Protein AF-A0A936PYT2-F1 (afdb_monomer_lite)

Foldseek 3Di:
DWDFAPQPVPRDTADDPDPPDRHRDPVSVVVSVVVVVVVVVVVVVVVVVPPDPDPPDPCDVVNVVVVVVVVVVVVVVVVVVVVVVVVVVVVVVVVVVVVVVVVVVVVVVVVVVVVVVVVVVVVVVVVVVVVVVVVVVVVVVVVVVVVVVVVVVVVVVVVVVVVVVVVVVVVVVPPDPD

Radius of gyration: 54.93 Å; chains: 1; bounding box: 111×44×148 Å

Sequence (178 aa):
MVKPCENEECGKPFIAKRRDTKFCSASCRARAHTLKSRREYLLARTSAAAGVEVPTTPATPATARLERRVRGLEAAIEGARVEAVRGLGELAAELRVGREQAADVVAELSARVDAEVAAQGKRARAAATEGRRQDVRIREVEAQLLRVTTVLAGLEQRLVAVDQAVAMATARLGGPRR

pLDDT: mean 85.03, std 13.28, range [47.44, 97.44]

Secondary structure (DSSP, 8-state):
-EEE-S-TTT--EEE-SSTT---SSHHHHHHHHHHHHHHHHHHHHHHHHTT---------HHHHHHHHHHHHHHHHHHHHHHHHHHHHHHHHHHHHHHHHHHHHHHHHHHHHHHHHHHHHHHHHHHHHHHHHHHHHHHHHHHHHHHHHHHHHHHHHHHHHHHHHHHHHHHHHHS----

Structure (mmCIF, N/CA/C/O backbone):
data_AF-A0A936PYT2-F1
#
_entry.id   AF-A0A936PYT2-F1
#
loop_
_atom_site.group_PDB
_atom_site.id
_atom_site.type_symbol
_atom_site.label_atom_id
_atom_site.label_alt_id
_atom_site.label_comp_id
_atom_site.label_asym_id
_atom_site.label_entity_id
_atom_site.label_seq_id
_atom_site.pdbx_PDB_ins_code
_atom_site.Cartn_x
_atom_site.Cartn_y
_atom_site.Cartn_z
_atom_site.occupancy
_atom_site.B_iso_or_equiv
_atom_site.auth_seq_id
_atom_site.auth_comp_id
_atom_site.auth_asym_id
_atom_site.auth_atom_id
_atom_site.pdbx_PDB_model_num
ATOM 1 N N . MET A 1 1 ? 59.795 6.174 -1.128 1.00 72.50 1 MET A N 1
ATOM 2 C CA . MET A 1 1 ? 60.481 7.239 -1.898 1.00 72.50 1 MET A CA 1
ATOM 3 C C . MET A 1 1 ? 59.475 7.847 -2.856 1.00 72.50 1 MET A C 1
ATOM 5 O O . MET A 1 1 ? 58.857 7.094 -3.605 1.00 72.50 1 MET A O 1
ATOM 9 N N . VAL A 1 2 ? 59.265 9.162 -2.788 1.00 80.75 2 VAL A N 1
ATOM 10 C CA . VAL A 1 2 ? 58.407 9.871 -3.746 1.00 80.75 2 VAL A CA 1
ATOM 11 C C . VAL A 1 2 ? 59.200 10.040 -5.039 1.00 80.75 2 VAL A C 1
ATOM 13 O O . VAL A 1 2 ? 60.327 10.526 -5.003 1.00 80.75 2 VAL A O 1
ATOM 16 N N . LYS A 1 3 ? 58.645 9.578 -6.159 1.00 81.25 3 LYS A N 1
ATOM 17 C CA . LYS A 1 3 ? 59.245 9.691 -7.492 1.00 81.25 3 LYS A CA 1
ATOM 18 C C . LYS A 1 3 ? 58.238 10.318 -8.456 1.00 81.25 3 LYS A C 1
ATOM 20 O O . LYS A 1 3 ? 57.044 10.038 -8.326 1.00 81.25 3 LYS A O 1
ATOM 25 N N . PRO A 1 4 ? 58.674 11.144 -9.416 1.00 84.38 4 PRO A N 1
ATOM 26 C CA . PRO A 1 4 ? 57.804 11.571 -10.503 1.00 84.38 4 PRO A CA 1
ATOM 27 C C . PRO A 1 4 ? 57.447 10.374 -11.394 1.00 84.38 4 PRO A C 1
ATOM 29 O O . PRO A 1 4 ? 58.244 9.451 -11.567 1.00 84.38 4 PRO A O 1
ATOM 32 N N . CYS A 1 5 ? 56.233 10.371 -11.941 1.00 84.81 5 CYS A N 1
ATOM 33 C CA . CYS A 1 5 ? 55.825 9.398 -12.950 1.00 84.81 5 CYS A CA 1
ATOM 34 C C . CYS A 1 5 ? 56.578 9.651 -14.266 1.00 84.81 5 CYS A C 1
ATOM 36 O O . CYS A 1 5 ? 56.534 10.764 -14.779 1.00 84.81 5 CYS A O 1
ATOM 38 N N . GLU A 1 6 ? 57.196 8.618 -14.849 1.00 82.81 6 GLU A N 1
ATOM 39 C CA . GLU A 1 6 ? 57.899 8.707 -16.146 1.00 82.81 6 GLU A CA 1
ATOM 40 C C . GLU A 1 6 ? 56.960 8.899 -17.359 1.00 82.81 6 GLU A C 1
ATOM 42 O O . GLU A 1 6 ? 57.426 9.001 -18.491 1.00 82.81 6 GLU A O 1
ATOM 47 N N . ASN A 1 7 ? 55.637 8.937 -17.166 1.00 81.31 7 ASN A N 1
ATOM 48 C CA . ASN A 1 7 ? 54.728 9.368 -18.226 1.00 81.31 7 ASN A CA 1
ATOM 49 C C . ASN A 1 7 ? 54.711 10.907 -18.280 1.00 81.31 7 ASN A C 1
ATOM 51 O O . ASN A 1 7 ? 54.161 11.534 -17.370 1.00 81.31 7 ASN A O 1
ATOM 55 N N . GLU A 1 8 ? 55.277 11.480 -19.347 1.00 73.12 8 GLU A N 1
ATOM 56 C CA . GLU A 1 8 ? 55.403 12.931 -19.581 1.00 73.12 8 GLU A CA 1
ATOM 57 C C . GLU A 1 8 ? 54.053 13.667 -19.502 1.00 73.12 8 GLU A C 1
ATOM 59 O O . GLU A 1 8 ? 53.993 14.781 -18.994 1.00 73.12 8 GLU A O 1
ATOM 64 N N . GLU A 1 9 ? 52.950 13.022 -19.898 1.00 76.31 9 GLU A N 1
ATOM 65 C CA . GLU A 1 9 ? 51.598 13.600 -19.800 1.00 76.31 9 GLU A CA 1
ATOM 66 C C . GLU A 1 9 ? 51.013 13.546 -18.381 1.00 76.31 9 GLU A C 1
ATOM 68 O O . GLU A 1 9 ? 50.053 14.243 -18.058 1.00 76.31 9 GLU A O 1
ATOM 73 N N . CYS A 1 10 ? 51.537 12.664 -17.527 1.00 81.56 10 CYS A N 1
ATOM 74 C CA . CYS A 1 10 ? 51.014 12.474 -16.182 1.00 81.56 10 CYS A CA 1
ATOM 75 C C . CYS A 1 10 ? 51.659 13.444 -15.196 1.00 81.56 10 CYS A C 1
ATOM 77 O O . CYS A 1 10 ? 50.938 14.075 -14.429 1.00 81.56 10 CYS A O 1
ATOM 79 N N . GLY A 1 11 ? 52.994 13.510 -15.153 1.00 71.94 11 GLY A N 1
ATOM 80 C CA . GLY A 1 11 ? 53.756 14.411 -14.274 1.00 71.94 11 GLY A CA 1
ATOM 81 C C . GLY A 1 11 ? 53.526 14.251 -12.759 1.00 71.94 11 GLY A C 1
ATOM 82 O O . GLY A 1 11 ? 54.171 14.930 -11.964 1.00 71.94 11 GLY A O 1
ATOM 83 N N . LYS A 1 12 ? 52.625 13.361 -12.319 1.00 82.94 12 LYS A N 1
ATOM 84 C CA . LYS A 1 12 ? 52.238 13.240 -10.908 1.00 82.94 12 LYS A CA 1
ATOM 85 C C . LYS A 1 12 ? 53.338 12.559 -10.085 1.00 82.94 12 LYS A C 1
ATOM 87 O O . LYS A 1 12 ? 53.813 11.489 -10.487 1.00 82.94 12 LYS A O 1
ATOM 92 N N . PRO A 1 13 ? 53.702 13.106 -8.912 1.00 82.88 13 PRO A N 1
ATOM 93 C CA . PRO A 1 13 ? 54.547 12.400 -7.962 1.00 82.88 13 PRO A CA 1
ATOM 94 C C . PRO A 1 13 ? 53.779 11.220 -7.357 1.00 82.88 13 PRO A C 1
ATOM 96 O O . PRO A 1 13 ? 52.591 11.322 -7.052 1.00 82.88 13 PRO A O 1
ATOM 99 N N . PHE A 1 14 ? 54.451 10.086 -7.176 1.00 87.50 14 PHE A N 1
ATOM 100 C CA . PHE A 1 14 ? 53.870 8.904 -6.548 1.00 87.50 14 PHE A CA 1
ATOM 101 C C . PHE A 1 14 ? 54.868 8.214 -5.617 1.00 87.50 14 PHE A C 1
ATOM 103 O O . PHE A 1 14 ? 56.087 8.327 -5.765 1.00 87.50 14 PHE A O 1
ATOM 110 N N . ILE A 1 15 ? 54.346 7.483 -4.634 1.00 84.19 15 ILE A N 1
ATOM 111 C CA . ILE A 1 15 ? 55.165 6.724 -3.689 1.00 84.19 15 ILE A CA 1
ATOM 112 C C . ILE A 1 15 ? 55.444 5.348 -4.294 1.00 84.19 15 ILE A C 1
ATOM 114 O O . ILE A 1 15 ? 54.576 4.476 -4.334 1.00 84.19 15 ILE A O 1
ATOM 118 N N . ALA A 1 16 ? 56.672 5.147 -4.768 1.00 81.75 16 ALA A N 1
ATOM 119 C CA . ALA A 1 16 ? 57.101 3.864 -5.305 1.00 81.75 16 ALA A CA 1
ATOM 120 C C . ALA A 1 16 ? 57.335 2.851 -4.171 1.00 81.75 16 ALA A C 1
ATOM 122 O O . ALA A 1 16 ? 58.139 3.094 -3.267 1.00 81.75 16 ALA A O 1
ATOM 123 N N . LYS A 1 17 ? 56.646 1.701 -4.245 1.00 78.25 17 LYS A N 1
ATOM 124 C CA . LYS A 1 17 ? 56.820 0.563 -3.320 1.00 78.25 17 LYS A CA 1
ATOM 125 C C . LYS A 1 17 ? 58.087 -0.256 -3.609 1.00 78.25 17 LYS A C 1
ATOM 127 O O . LYS A 1 17 ? 58.588 -0.923 -2.712 1.00 78.25 17 LYS A O 1
ATOM 132 N N . ARG A 1 18 ? 58.613 -0.210 -4.841 1.00 76.31 18 ARG A N 1
ATOM 133 C CA . ARG A 1 18 ? 59.855 -0.885 -5.261 1.00 76.31 18 ARG A CA 1
ATOM 134 C C . ARG A 1 18 ? 60.779 0.095 -5.989 1.00 76.31 18 ARG A C 1
ATOM 136 O O . ARG A 1 18 ? 60.304 1.055 -6.597 1.00 76.31 18 ARG A O 1
ATOM 143 N N . ARG A 1 19 ? 62.101 -0.118 -5.923 1.00 70.50 19 ARG A N 1
ATOM 144 C CA . ARG A 1 19 ? 63.102 0.815 -6.492 1.00 70.50 19 ARG A CA 1
ATOM 145 C C . ARG A 1 19 ? 62.974 0.992 -8.008 1.00 70.50 19 ARG A C 1
ATOM 147 O O . ARG A 1 19 ? 63.208 2.095 -8.495 1.00 70.50 19 ARG A O 1
ATOM 154 N N . ASP A 1 20 ? 62.5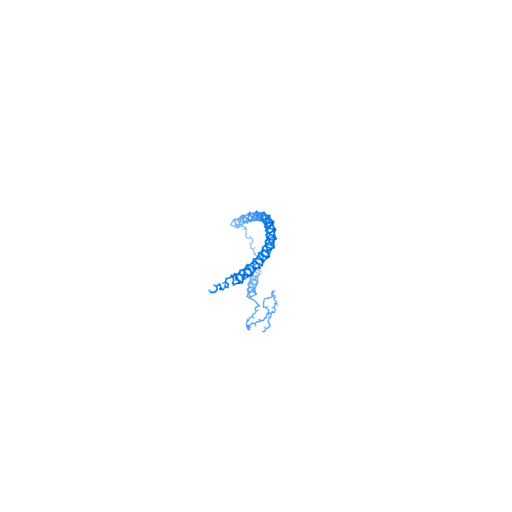71 -0.056 -8.710 1.00 77.75 20 ASP A N 1
ATOM 155 C CA . ASP A 1 20 ? 62.384 -0.163 -10.161 1.00 77.75 20 ASP A CA 1
ATOM 156 C C . ASP A 1 20 ? 61.032 0.379 -10.661 1.00 77.75 20 ASP A C 1
ATOM 158 O O . ASP A 1 20 ? 60.793 0.451 -11.866 1.00 77.75 20 ASP A O 1
ATOM 162 N N . THR A 1 21 ? 60.127 0.776 -9.761 1.00 80.38 21 THR A N 1
ATOM 163 C CA . THR A 1 21 ? 58.809 1.276 -10.166 1.00 80.38 21 THR A CA 1
ATOM 164 C C . THR A 1 21 ? 58.920 2.702 -10.702 1.00 80.38 21 THR A C 1
ATOM 166 O O . THR A 1 21 ? 59.278 3.623 -9.970 1.00 80.38 21 THR A O 1
ATOM 169 N N . LYS A 1 22 ? 58.580 2.863 -11.985 1.00 84.00 22 LYS A N 1
ATOM 170 C CA . LYS A 1 22 ? 58.723 4.109 -12.762 1.00 84.00 22 LYS A CA 1
ATOM 171 C C . LYS A 1 22 ? 57.412 4.845 -13.056 1.00 84.00 22 LYS A C 1
ATOM 173 O O . LYS A 1 22 ? 57.415 6.026 -13.385 1.00 84.00 22 LYS A O 1
ATOM 178 N N . PHE A 1 23 ? 56.279 4.157 -12.918 1.00 86.94 23 PHE A N 1
ATOM 179 C CA . PHE A 1 23 ? 54.958 4.683 -13.262 1.00 86.94 23 PHE A CA 1
ATOM 180 C C . PHE A 1 23 ? 54.026 4.636 -12.056 1.00 86.94 23 PHE A C 1
ATOM 182 O O . PHE A 1 23 ? 54.018 3.646 -11.323 1.00 86.94 23 PHE A O 1
ATOM 189 N N . CYS A 1 24 ? 53.200 5.671 -11.897 1.00 85.56 24 CYS A N 1
ATOM 190 C CA . CYS A 1 24 ? 52.240 5.769 -10.795 1.00 85.56 24 CYS A CA 1
ATOM 191 C C . CYS A 1 24 ? 51.075 4.770 -10.901 1.00 85.56 24 CYS A C 1
ATOM 193 O O . CYS A 1 24 ? 50.420 4.478 -9.904 1.00 85.56 24 CYS A O 1
ATOM 195 N N . SER A 1 25 ? 50.823 4.222 -12.094 1.00 86.62 25 SER A N 1
ATOM 196 C CA . SER A 1 25 ? 49.767 3.244 -12.354 1.00 86.62 25 SER A CA 1
ATOM 197 C C . SER A 1 25 ? 50.088 2.369 -13.571 1.00 86.62 25 SER A C 1
ATOM 199 O O . SER A 1 25 ? 50.889 2.736 -14.438 1.00 86.62 25 SER A O 1
ATOM 201 N N . ALA A 1 26 ? 49.405 1.224 -13.680 1.00 82.69 26 ALA A N 1
ATOM 202 C CA . ALA A 1 26 ? 49.448 0.379 -14.877 1.00 82.69 26 ALA A CA 1
ATOM 203 C C . ALA A 1 26 ? 48.944 1.124 -16.129 1.00 82.69 26 ALA A C 1
ATOM 205 O O . ALA A 1 26 ? 49.493 0.952 -17.214 1.00 82.69 26 ALA A O 1
ATOM 206 N N . SER A 1 27 ? 47.961 2.017 -15.967 1.00 83.94 27 SER A N 1
ATOM 207 C CA . SER A 1 27 ? 47.454 2.855 -17.057 1.00 83.94 27 SER A CA 1
ATOM 208 C C . SER A 1 27 ? 48.503 3.842 -17.580 1.00 83.94 27 SER A C 1
ATOM 210 O O . SER A 1 27 ? 48.613 4.013 -18.791 1.00 83.94 27 SER A O 1
ATOM 212 N N . CYS A 1 28 ? 49.320 4.444 -16.708 1.00 84.50 28 CYS A N 1
ATOM 213 C CA . CYS A 1 28 ? 50.411 5.326 -17.136 1.00 84.50 28 CYS A CA 1
ATOM 214 C C . CYS A 1 28 ? 51.541 4.559 -17.824 1.00 84.50 28 CYS A C 1
ATOM 216 O O . CYS A 1 28 ? 52.102 5.062 -18.792 1.00 84.50 28 CYS A O 1
ATOM 218 N N . ARG A 1 29 ? 51.829 3.330 -17.377 1.00 82.31 29 ARG A N 1
ATOM 219 C CA . ARG A 1 29 ? 52.771 2.435 -18.063 1.00 82.31 29 ARG A CA 1
ATOM 220 C C . ARG A 1 29 ? 52.297 2.128 -19.486 1.00 82.31 29 ARG A C 1
ATOM 222 O O . ARG A 1 29 ? 53.055 2.319 -20.429 1.00 82.31 29 ARG A O 1
ATOM 229 N N . ALA A 1 30 ? 51.045 1.694 -19.645 1.00 80.25 30 ALA A N 1
ATOM 230 C CA . ALA A 1 30 ? 50.481 1.360 -20.954 1.00 80.25 30 ALA A CA 1
ATOM 231 C C . ALA A 1 30 ? 50.514 2.560 -21.915 1.00 80.25 30 ALA A C 1
ATOM 233 O O . ALA A 1 30 ? 51.006 2.429 -23.034 1.00 80.25 30 ALA A O 1
ATOM 234 N N . ARG A 1 31 ? 50.089 3.744 -21.447 1.00 81.06 31 ARG A N 1
ATOM 235 C CA . ARG A 1 31 ? 50.112 4.975 -22.253 1.00 81.06 31 ARG A CA 1
ATOM 236 C C . ARG A 1 31 ? 51.520 5.374 -22.684 1.00 81.06 31 ARG A C 1
ATOM 238 O O . ARG A 1 31 ? 51.731 5.661 -23.859 1.00 81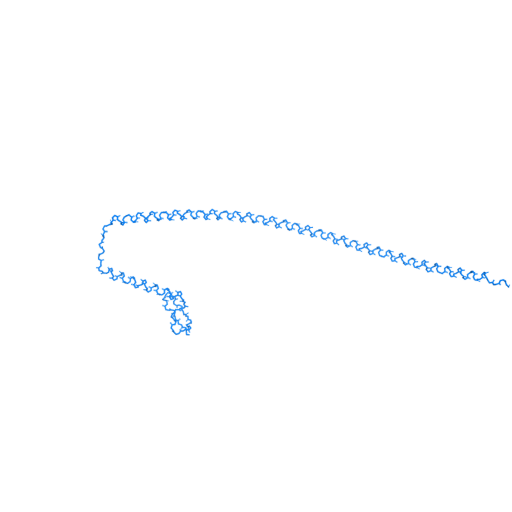.06 31 ARG A O 1
ATOM 245 N N . ALA A 1 32 ? 52.488 5.337 -21.769 1.00 80.62 32 ALA A N 1
ATOM 246 C CA . ALA A 1 32 ? 53.873 5.678 -22.086 1.00 80.62 32 ALA A CA 1
ATOM 247 C C . ALA A 1 32 ? 54.465 4.754 -23.168 1.00 80.62 32 ALA A C 1
ATOM 249 O O . ALA A 1 32 ? 55.144 5.230 -24.077 1.00 80.62 32 ALA A O 1
ATOM 250 N N . HIS A 1 33 ? 54.166 3.450 -23.127 1.00 78.31 33 HIS A N 1
ATOM 251 C CA . HIS A 1 33 ? 54.600 2.515 -24.171 1.00 78.31 33 HIS A CA 1
ATOM 252 C C . HIS A 1 33 ? 53.900 2.755 -25.515 1.00 78.31 33 HIS A C 1
ATOM 254 O O . HIS A 1 33 ? 54.566 2.725 -26.546 1.00 78.31 33 HIS A O 1
ATOM 260 N N . THR A 1 34 ? 52.597 3.060 -25.523 1.00 77.31 34 THR A N 1
ATOM 261 C CA . THR A 1 34 ? 51.872 3.392 -26.765 1.00 77.31 34 THR A CA 1
ATOM 262 C C . THR A 1 34 ? 52.312 4.718 -27.388 1.00 77.31 34 THR A C 1
ATOM 264 O O . THR A 1 34 ? 52.314 4.861 -28.607 1.00 77.31 34 THR A O 1
ATOM 267 N N . LEU A 1 35 ? 52.702 5.701 -26.573 1.00 73.44 35 LEU A N 1
ATOM 268 C CA . LEU A 1 35 ? 53.198 6.986 -27.068 1.00 73.44 35 LEU A CA 1
ATOM 269 C C . LEU A 1 35 ? 54.602 6.849 -27.661 1.00 73.44 35 LEU A C 1
ATOM 271 O O . LEU A 1 35 ? 54.865 7.426 -28.714 1.00 73.44 35 LEU A O 1
ATOM 275 N N . LYS A 1 36 ? 55.479 6.045 -27.043 1.00 72.94 36 LYS A N 1
ATOM 276 C CA . LYS A 1 36 ? 56.802 5.732 -27.604 1.00 72.94 36 LYS A CA 1
ATOM 277 C C . LYS A 1 36 ? 56.694 5.013 -28.941 1.00 72.94 36 LYS A C 1
ATOM 279 O O . LYS A 1 36 ? 57.291 5.483 -29.901 1.00 72.94 36 LYS A O 1
ATOM 284 N N . SER A 1 37 ? 55.866 3.972 -29.040 1.00 72.19 37 SER A N 1
ATOM 285 C CA . SER A 1 37 ? 55.679 3.261 -30.310 1.00 72.19 37 SER A CA 1
ATOM 286 C C . SER A 1 37 ? 55.073 4.157 -31.393 1.00 72.19 37 SER A C 1
ATOM 288 O O . SER A 1 37 ? 55.498 4.104 -32.542 1.00 72.19 37 SER A O 1
ATOM 290 N N . ARG A 1 38 ? 54.133 5.047 -31.041 1.00 72.44 38 ARG A N 1
ATOM 291 C CA . ARG A 1 38 ? 53.583 6.038 -31.978 1.00 72.44 38 ARG A CA 1
ATOM 292 C C . ARG A 1 38 ? 54.630 7.059 -32.420 1.00 72.44 38 ARG A C 1
ATOM 294 O O . ARG A 1 38 ? 54.656 7.421 -33.592 1.00 72.44 38 ARG A O 1
ATOM 301 N N . ARG A 1 39 ? 55.482 7.533 -31.510 1.00 74.12 39 ARG A N 1
ATOM 302 C CA . ARG A 1 39 ? 56.554 8.489 -31.820 1.00 74.12 39 ARG A CA 1
ATOM 303 C C . ARG A 1 39 ? 57.635 7.846 -32.684 1.00 74.12 39 ARG A C 1
ATOM 305 O O . ARG A 1 39 ? 58.034 8.453 -33.667 1.00 74.12 39 ARG A O 1
ATOM 312 N N . GLU A 1 40 ? 58.045 6.620 -32.375 1.00 73.75 40 GLU A N 1
ATOM 313 C CA . GLU A 1 40 ? 58.955 5.814 -33.199 1.00 73.75 40 GLU A CA 1
ATOM 314 C C . GLU A 1 40 ? 58.359 5.543 -34.584 1.00 73.75 40 GLU A C 1
ATOM 316 O O . GLU A 1 40 ? 59.038 5.736 -35.586 1.00 73.75 40 GLU A O 1
ATOM 321 N N . TYR A 1 41 ? 57.069 5.200 -34.660 1.00 69.62 41 TYR A N 1
ATOM 322 C CA . TYR A 1 41 ? 56.352 5.036 -35.924 1.00 69.62 41 TYR A CA 1
ATOM 323 C C . TYR A 1 41 ? 56.317 6.331 -36.744 1.00 69.62 41 TYR A C 1
ATOM 325 O O . TYR A 1 41 ? 56.570 6.310 -37.945 1.00 69.62 41 TYR A O 1
ATOM 333 N N . LEU A 1 42 ? 56.027 7.471 -36.112 1.00 69.50 42 LEU A N 1
ATOM 334 C CA . LEU A 1 42 ? 56.018 8.767 -36.790 1.00 69.50 42 LEU A CA 1
ATOM 335 C C . LEU A 1 42 ? 57.418 9.168 -37.256 1.00 69.50 42 LEU A C 1
ATOM 337 O O . LEU A 1 42 ? 57.548 9.614 -38.389 1.00 69.50 42 LEU A O 1
ATOM 341 N N . LEU A 1 43 ? 58.448 8.950 -36.434 1.00 69.25 43 LEU A N 1
ATOM 342 C CA . LEU A 1 43 ? 59.842 9.211 -36.793 1.00 69.25 43 LEU A CA 1
ATOM 343 C C . LEU A 1 43 ? 60.295 8.332 -37.966 1.00 69.25 43 LEU A C 1
ATOM 345 O O . LEU A 1 43 ? 60.867 8.856 -38.920 1.00 69.25 43 LEU A O 1
ATOM 349 N N . ALA A 1 44 ? 59.966 7.036 -37.942 1.00 68.12 44 ALA A N 1
ATOM 350 C CA . ALA A 1 44 ? 60.217 6.105 -39.041 1.00 68.12 44 ALA A CA 1
ATOM 351 C C . ALA A 1 44 ? 59.457 6.498 -40.320 1.00 68.12 44 ALA A C 1
ATOM 353 O O . ALA A 1 44 ? 59.976 6.371 -41.426 1.00 68.12 44 ALA A O 1
ATOM 354 N N . ARG A 1 45 ? 58.234 7.025 -40.185 1.00 64.19 45 ARG A N 1
ATOM 355 C CA . ARG A 1 45 ? 57.443 7.519 -41.319 1.00 64.19 45 ARG A CA 1
ATOM 356 C C . ARG A 1 45 ? 58.019 8.809 -41.899 1.00 64.19 45 ARG A C 1
ATOM 358 O O . ARG A 1 45 ? 58.013 8.977 -43.112 1.00 64.19 45 ARG A O 1
ATOM 365 N N . THR A 1 46 ? 58.522 9.712 -41.060 1.00 60.25 46 THR A N 1
ATOM 366 C CA . THR A 1 46 ? 59.151 10.960 -41.514 1.00 60.25 46 THR A CA 1
ATOM 367 C C . THR A 1 46 ? 60.531 10.733 -42.123 1.00 60.25 46 THR A C 1
ATOM 369 O O . THR A 1 46 ? 60.861 11.405 -43.093 1.00 60.25 46 THR A O 1
ATOM 372 N N . SER A 1 47 ? 61.312 9.763 -41.632 1.00 57.28 47 SER A N 1
ATOM 373 C CA . SER A 1 47 ? 62.589 9.399 -42.257 1.00 57.28 47 SER A CA 1
ATOM 374 C C . SER A 1 47 ? 62.390 8.660 -43.582 1.00 57.28 47 SER A C 1
ATOM 376 O O . SER A 1 47 ? 63.136 8.906 -44.523 1.00 57.28 47 SER A O 1
ATOM 378 N N . ALA A 1 48 ? 61.340 7.839 -43.704 1.00 57.28 48 ALA A N 1
ATOM 379 C CA . ALA A 1 48 ? 60.944 7.231 -44.975 1.00 57.28 48 ALA A CA 1
ATOM 380 C C . ALA A 1 48 ? 60.395 8.253 -45.994 1.00 57.28 48 ALA A C 1
ATOM 382 O O . ALA A 1 48 ? 60.509 8.041 -47.196 1.00 57.28 48 ALA A O 1
ATOM 383 N N . ALA A 1 49 ? 59.818 9.368 -45.533 1.00 55.16 49 ALA A N 1
ATOM 384 C CA . ALA A 1 49 ? 59.267 10.415 -46.397 1.00 55.16 49 ALA A CA 1
ATOM 385 C C . ALA A 1 49 ? 60.310 11.437 -46.892 1.00 55.16 49 ALA A C 1
ATOM 387 O O . ALA A 1 49 ? 60.036 12.162 -47.842 1.00 55.16 49 ALA A O 1
ATOM 388 N N . ALA A 1 50 ? 61.506 11.499 -46.293 1.00 51.44 50 ALA A N 1
ATOM 389 C CA . ALA A 1 50 ? 62.529 12.501 -46.620 1.00 51.44 50 ALA A CA 1
ATOM 390 C C . ALA A 1 50 ? 63.325 12.226 -47.918 1.00 51.44 50 ALA A C 1
ATOM 392 O O . ALA A 1 50 ? 64.265 12.955 -48.220 1.00 51.44 50 ALA A O 1
ATOM 393 N N . GLY A 1 51 ? 62.960 11.206 -48.699 1.00 54.06 51 GLY A N 1
ATOM 394 C CA . GLY A 1 51 ? 63.626 10.892 -49.971 1.00 54.06 51 GLY A CA 1
ATOM 395 C C . GLY A 1 51 ? 62.777 10.112 -50.973 1.00 54.06 51 GLY A C 1
ATOM 396 O O . GLY A 1 51 ? 63.324 9.545 -51.912 1.00 54.06 51 GLY A O 1
ATOM 397 N N . VAL A 1 52 ? 61.458 10.051 -50.782 1.00 48.47 52 VAL A N 1
ATOM 398 C CA . VAL A 1 52 ? 60.554 9.344 -51.695 1.00 48.47 52 VAL A CA 1
ATOM 399 C C . VAL A 1 52 ? 59.562 10.358 -52.240 1.00 48.47 52 VAL A C 1
ATOM 401 O O . VAL A 1 52 ? 58.567 10.680 -51.590 1.00 48.47 52 VAL A O 1
ATOM 404 N N . GLU A 1 53 ? 59.832 10.868 -53.441 1.00 50.97 53 GLU A N 1
ATOM 405 C CA . GLU A 1 53 ? 58.761 11.389 -54.285 1.00 50.97 53 GLU A CA 1
ATOM 406 C C . GLU A 1 53 ? 57.749 10.257 -54.445 1.00 50.97 53 GLU A C 1
ATOM 408 O O . GLU A 1 53 ? 58.041 9.227 -55.050 1.00 50.97 53 GLU A O 1
ATOM 413 N N . VAL A 1 54 ? 56.583 10.402 -53.814 1.00 47.44 54 VAL A N 1
ATOM 414 C CA . VAL A 1 54 ? 55.482 9.456 -53.971 1.00 47.44 54 VAL A CA 1
ATOM 415 C C . VAL A 1 54 ? 55.045 9.574 -55.428 1.00 47.44 54 VAL A C 1
ATOM 417 O O . VAL A 1 54 ? 54.491 10.616 -55.789 1.00 47.44 54 VAL A O 1
ATOM 420 N N . PRO A 1 55 ? 55.262 8.555 -56.281 1.00 48.03 55 PRO A N 1
ATOM 421 C CA . PRO A 1 55 ? 54.660 8.586 -57.594 1.00 48.03 55 PRO A CA 1
ATOM 422 C C . PRO A 1 55 ? 53.157 8.551 -57.345 1.00 48.03 55 PRO A C 1
ATOM 424 O O . PRO A 1 55 ? 52.648 7.600 -56.745 1.00 48.03 55 PRO A O 1
ATOM 427 N N . THR A 1 56 ? 52.442 9.592 -57.768 1.00 54.50 56 THR A N 1
ATOM 428 C CA . THR A 1 56 ? 50.983 9.588 -57.858 1.00 54.50 56 THR A CA 1
ATOM 429 C C . THR A 1 56 ? 50.600 8.534 -58.886 1.00 54.50 56 THR A C 1
ATOM 431 O O . THR A 1 56 ? 50.397 8.799 -60.067 1.00 54.50 56 THR A O 1
ATOM 434 N N . THR A 1 57 ? 50.579 7.281 -58.439 1.00 52.69 57 THR A N 1
ATOM 435 C CA . THR A 1 57 ? 50.141 6.158 -59.250 1.00 52.69 57 THR A CA 1
ATOM 436 C C . THR A 1 57 ? 48.679 6.445 -59.583 1.00 52.69 57 THR A C 1
ATOM 438 O O . THR A 1 57 ? 47.901 6.693 -58.654 1.00 52.69 57 THR A O 1
ATOM 441 N N . PRO A 1 58 ? 48.280 6.485 -60.865 1.00 55.72 58 PRO A N 1
ATOM 442 C CA . PRO A 1 58 ? 46.890 6.730 -61.216 1.00 55.72 58 PRO A CA 1
ATOM 443 C C . PRO A 1 58 ? 46.021 5.696 -60.504 1.00 55.72 58 PRO A C 1
ATOM 445 O O . PRO A 1 58 ? 46.392 4.521 -60.430 1.00 55.72 58 PRO A O 1
ATOM 448 N N . ALA A 1 59 ? 44.898 6.148 -59.938 1.00 58.03 59 ALA A N 1
ATOM 449 C CA . ALA A 1 59 ? 43.969 5.292 -59.214 1.00 58.03 59 ALA A CA 1
ATOM 450 C C . ALA A 1 59 ? 43.670 4.054 -60.064 1.00 58.03 59 ALA A C 1
ATOM 452 O O . ALA A 1 59 ? 43.057 4.139 -61.130 1.00 58.03 59 ALA A O 1
ATOM 453 N N . THR A 1 60 ? 44.155 2.898 -59.618 1.00 65.00 60 THR A N 1
ATOM 454 C CA . THR A 1 60 ? 43.877 1.656 -60.326 1.00 65.00 60 THR A CA 1
ATOM 455 C C . THR A 1 60 ? 42.372 1.383 -60.232 1.00 65.00 60 THR A C 1
ATOM 457 O O . THR A 1 60 ? 41.721 1.756 -59.251 1.00 65.00 60 THR A O 1
ATOM 460 N N . PRO A 1 61 ? 41.763 0.693 -61.205 1.00 72.69 61 PRO A N 1
ATOM 461 C CA . PRO A 1 61 ? 40.348 0.320 -61.123 1.00 72.69 61 PRO A CA 1
ATOM 462 C C . PRO A 1 61 ? 40.001 -0.447 -59.827 1.00 72.69 61 PRO A C 1
ATOM 464 O O . PRO A 1 61 ? 38.857 -0.406 -59.367 1.00 72.69 61 PRO A O 1
ATOM 467 N N . ALA A 1 62 ? 40.988 -1.093 -59.194 1.00 73.19 62 ALA A N 1
ATOM 468 C CA . ALA A 1 62 ? 40.862 -1.722 -57.883 1.00 73.19 62 ALA A CA 1
ATOM 469 C C . ALA A 1 62 ? 40.666 -0.712 -56.733 1.00 73.19 62 ALA A C 1
ATOM 471 O O . ALA A 1 62 ? 39.786 -0.931 -55.897 1.00 73.19 62 ALA A O 1
ATOM 472 N N . THR A 1 63 ? 41.405 0.405 -56.698 1.00 76.81 63 THR A N 1
ATOM 473 C CA . THR A 1 63 ? 41.243 1.435 -55.653 1.00 76.81 63 THR A CA 1
ATOM 474 C C . THR A 1 63 ? 39.918 2.180 -55.808 1.00 76.81 63 THR A C 1
ATOM 476 O O . THR A 1 63 ? 39.183 2.318 -54.834 1.00 76.81 63 THR A O 1
ATOM 479 N N . ALA A 1 64 ? 39.511 2.514 -57.037 1.00 78.38 64 ALA A N 1
ATOM 480 C CA . ALA A 1 64 ? 38.208 3.135 -57.307 1.00 78.38 64 ALA A CA 1
ATOM 481 C C . ALA A 1 64 ? 37.011 2.223 -56.947 1.00 78.38 64 ALA A C 1
ATOM 483 O O . ALA A 1 64 ? 35.924 2.690 -56.588 1.00 78.38 64 ALA A O 1
ATOM 484 N N . ARG A 1 65 ? 37.174 0.896 -57.048 1.00 83.75 65 ARG A N 1
ATOM 485 C CA . ARG A 1 65 ? 36.169 -0.080 -56.587 1.00 83.75 65 ARG A CA 1
ATOM 486 C C . ARG A 1 65 ? 36.129 -0.166 -55.062 1.00 83.75 65 ARG A C 1
ATOM 488 O O . ARG A 1 65 ? 35.040 -0.275 -54.501 1.00 83.75 65 ARG A O 1
ATOM 495 N N . LEU A 1 66 ? 37.286 -0.112 -54.403 1.00 85.12 66 LEU A N 1
ATOM 496 C CA . LEU A 1 66 ? 37.381 -0.107 -52.945 1.00 85.12 66 LEU A CA 1
ATOM 497 C C . LEU A 1 66 ? 36.723 1.148 -52.357 1.00 85.12 66 LEU A C 1
ATOM 499 O O . LEU A 1 66 ? 35.876 1.027 -51.482 1.00 85.12 66 LEU A O 1
ATOM 503 N N . GLU A 1 67 ? 37.014 2.328 -52.903 1.00 87.12 67 GLU A N 1
ATOM 504 C CA . GLU A 1 67 ? 36.413 3.594 -52.467 1.00 87.12 67 GLU A CA 1
ATOM 505 C C . GLU A 1 67 ? 34.890 3.617 -52.616 1.00 87.12 67 GLU A C 1
ATOM 507 O O . GLU A 1 67 ? 34.190 4.123 -51.742 1.00 87.12 67 GLU A O 1
ATOM 512 N N . ARG A 1 68 ? 34.352 3.047 -53.704 1.00 89.12 68 ARG A N 1
ATOM 513 C CA . ARG A 1 68 ? 32.898 2.900 -53.870 1.00 89.12 68 ARG A CA 1
ATOM 514 C C . ARG A 1 68 ? 32.291 1.961 -52.829 1.00 89.12 68 ARG A C 1
ATOM 516 O O . ARG A 1 68 ? 31.212 2.247 -52.319 1.00 89.12 68 ARG A O 1
ATOM 523 N N . ARG A 1 69 ? 32.976 0.864 -52.488 1.00 90.94 69 ARG A N 1
ATOM 524 C CA . ARG A 1 69 ? 32.530 -0.057 -51.428 1.00 90.94 69 ARG A CA 1
ATOM 525 C C . ARG A 1 69 ? 32.584 0.595 -50.051 1.00 90.94 69 ARG A C 1
ATOM 527 O O . ARG A 1 69 ? 31.640 0.424 -49.294 1.00 90.94 69 ARG A O 1
ATOM 534 N N . VAL A 1 70 ? 33.646 1.339 -49.746 1.00 92.56 70 VAL A N 1
ATOM 535 C CA . VAL A 1 70 ? 33.788 2.064 -48.475 1.00 92.56 70 VAL A CA 1
ATOM 536 C C . VAL A 1 70 ? 32.668 3.087 -48.329 1.00 92.56 70 VAL A C 1
ATOM 538 O O . VAL A 1 70 ? 31.941 3.021 -47.348 1.00 92.56 70 VAL A O 1
ATOM 541 N N . ARG A 1 71 ? 32.422 3.921 -49.348 1.00 91.88 71 ARG A N 1
ATOM 542 C CA . ARG A 1 71 ? 31.305 4.881 -49.333 1.00 91.88 71 ARG A CA 1
ATOM 543 C C . ARG A 1 71 ? 29.939 4.207 -49.166 1.00 91.88 71 ARG A C 1
ATOM 545 O O . ARG A 1 71 ? 29.094 4.704 -48.430 1.00 91.88 71 ARG A O 1
ATOM 552 N N . GLY A 1 72 ? 29.722 3.062 -49.817 1.00 93.56 72 GLY A N 1
ATOM 553 C CA . GLY A 1 72 ? 28.494 2.279 -49.645 1.00 93.56 72 GLY A CA 1
ATOM 554 C C . GLY A 1 72 ? 28.332 1.718 -48.228 1.00 93.56 72 GLY A C 1
ATOM 555 O O . GLY A 1 72 ? 27.235 1.750 -47.679 1.00 93.56 72 GLY A O 1
ATOM 556 N N . LEU A 1 73 ? 29.421 1.242 -47.617 1.00 93.69 73 LEU A N 1
ATOM 557 C CA . LEU A 1 73 ? 29.421 0.764 -46.233 1.00 93.69 73 LEU A CA 1
ATOM 558 C C . LEU A 1 73 ? 29.216 1.906 -45.235 1.00 93.69 73 LEU A C 1
ATOM 560 O O . LEU A 1 73 ? 28.460 1.734 -44.289 1.00 93.69 73 LEU A O 1
ATOM 564 N N . GLU A 1 74 ? 29.836 3.065 -45.449 1.00 94.62 74 GLU A N 1
ATOM 565 C CA . GLU A 1 74 ? 29.635 4.257 -44.617 1.00 94.62 74 GLU A CA 1
ATOM 566 C C . GLU A 1 74 ? 28.174 4.715 -44.652 1.00 94.62 74 GLU A C 1
ATOM 568 O O . GLU A 1 74 ? 27.580 4.928 -43.598 1.00 94.62 74 GLU A O 1
ATOM 573 N N . ALA A 1 75 ? 27.562 4.771 -45.839 1.00 92.12 75 ALA A N 1
ATOM 574 C CA . ALA A 1 75 ? 26.145 5.101 -45.981 1.00 92.12 75 ALA A CA 1
ATOM 575 C C . ALA A 1 75 ? 25.230 4.068 -45.298 1.00 92.12 75 ALA A C 1
ATOM 577 O O . ALA A 1 75 ? 24.261 4.443 -44.642 1.00 92.12 75 ALA A O 1
ATOM 578 N N . ALA A 1 76 ? 25.547 2.773 -45.407 1.00 93.31 76 ALA A N 1
ATOM 579 C CA . ALA A 1 76 ? 24.790 1.713 -44.740 1.00 93.31 76 ALA A CA 1
ATOM 580 C C . ALA A 1 76 ? 24.924 1.772 -43.209 1.00 93.31 76 ALA A C 1
ATOM 582 O O . ALA A 1 76 ? 23.937 1.599 -42.496 1.00 93.31 76 ALA A O 1
ATOM 583 N N . ILE A 1 77 ? 26.129 2.045 -42.697 1.00 95.19 77 ILE A N 1
ATOM 584 C CA . ILE A 1 77 ? 26.382 2.227 -41.262 1.00 95.19 77 ILE A CA 1
ATOM 585 C C . ILE A 1 77 ? 25.616 3.442 -40.743 1.00 95.19 77 ILE A C 1
ATOM 587 O O . ILE A 1 77 ? 25.012 3.363 -39.675 1.00 95.19 77 ILE A O 1
ATOM 591 N N . GLU A 1 78 ? 25.624 4.550 -41.482 1.00 94.88 78 GLU A N 1
ATOM 592 C CA . GLU A 1 78 ? 24.914 5.757 -41.069 1.00 94.88 78 GLU A CA 1
ATOM 593 C C . GLU A 1 78 ? 23.395 5.550 -41.086 1.00 94.88 78 GLU A C 1
ATOM 595 O O . GLU A 1 78 ? 22.725 5.886 -40.113 1.00 94.88 78 GLU A O 1
ATOM 600 N N . GLY A 1 79 ? 22.856 4.886 -42.115 1.00 95.19 79 GLY A N 1
ATOM 601 C CA . GLY A 1 79 ? 21.448 4.482 -42.149 1.00 95.19 79 GLY A CA 1
ATOM 602 C C . GLY A 1 79 ? 21.057 3.616 -40.946 1.00 95.19 79 GLY A C 1
ATOM 603 O O . GLY A 1 79 ? 20.106 3.938 -40.234 1.00 95.19 79 GLY A O 1
ATOM 604 N N . ALA A 1 80 ? 21.850 2.583 -40.643 1.00 93.06 80 ALA A N 1
ATOM 605 C CA . ALA A 1 80 ? 21.612 1.709 -39.493 1.00 93.06 80 ALA A CA 1
ATOM 606 C C . ALA A 1 80 ? 21.687 2.459 -38.150 1.00 93.06 80 ALA A C 1
ATOM 608 O O . ALA A 1 80 ? 20.927 2.167 -37.226 1.00 93.06 80 ALA A O 1
ATOM 609 N N . ARG A 1 81 ? 22.582 3.449 -38.025 1.00 95.50 81 ARG A N 1
ATOM 610 C CA . ARG A 1 81 ? 22.669 4.302 -36.831 1.00 95.50 81 ARG A CA 1
ATOM 611 C C . ARG A 1 81 ? 21.432 5.170 -36.662 1.00 95.50 81 ARG A C 1
ATOM 613 O O . ARG A 1 81 ? 20.909 5.237 -35.553 1.00 95.50 81 ARG A O 1
ATOM 620 N N . VAL A 1 82 ? 20.962 5.813 -37.729 1.00 95.56 82 VAL A N 1
ATOM 621 C CA . VAL A 1 82 ? 19.758 6.656 -37.680 1.00 95.56 82 VAL A CA 1
ATOM 622 C C . VAL A 1 82 ? 18.540 5.828 -37.274 1.00 95.56 82 VAL A C 1
ATOM 624 O O . VAL A 1 82 ? 17.786 6.240 -36.393 1.00 95.56 82 VAL A O 1
ATOM 627 N N . GLU A 1 83 ? 18.377 4.632 -37.840 1.00 94.38 83 GLU A N 1
ATOM 628 C CA . GLU A 1 83 ? 17.287 3.723 -37.472 1.00 94.38 83 GLU A CA 1
ATOM 629 C C . GLU A 1 83 ? 17.373 3.266 -36.011 1.00 94.38 83 GLU A C 1
ATOM 631 O O . GLU A 1 83 ? 16.366 3.294 -35.301 1.00 94.38 83 GLU A O 1
ATOM 636 N N . ALA A 1 84 ? 18.570 2.916 -35.530 1.00 93.12 84 ALA A N 1
ATOM 637 C CA . ALA A 1 84 ? 18.779 2.535 -34.136 1.00 93.12 84 ALA A CA 1
ATOM 638 C C . ALA A 1 84 ? 18.470 3.689 -33.167 1.00 93.12 84 ALA A C 1
ATOM 640 O O . ALA A 1 84 ? 17.812 3.483 -32.148 1.00 93.12 84 ALA A O 1
ATOM 641 N N . VAL A 1 85 ? 18.902 4.913 -33.487 1.00 94.88 85 VAL A N 1
ATOM 642 C CA . VAL A 1 85 ? 18.608 6.105 -32.675 1.00 94.88 85 VAL A CA 1
ATOM 643 C C . VAL A 1 85 ? 17.109 6.397 -32.657 1.00 94.88 85 VAL A C 1
ATOM 645 O O . VAL A 1 85 ? 16.569 6.699 -31.592 1.00 94.88 85 VAL A O 1
ATOM 648 N N . ARG A 1 86 ? 16.416 6.255 -33.794 1.00 95.00 86 ARG A N 1
ATOM 649 C CA . ARG A 1 86 ? 14.955 6.402 -33.860 1.00 95.00 86 ARG A CA 1
ATOM 650 C C . ARG A 1 86 ? 14.252 5.377 -32.968 1.00 95.00 86 ARG A C 1
ATOM 652 O O . ARG A 1 86 ? 13.426 5.772 -32.150 1.00 95.00 86 ARG A O 1
ATOM 659 N N . GLY A 1 87 ? 14.631 4.101 -33.061 1.00 94.94 87 GLY A N 1
ATOM 660 C CA . GLY A 1 87 ? 14.050 3.038 -32.233 1.00 94.94 87 GLY A CA 1
ATOM 661 C C . GLY A 1 87 ? 14.276 3.254 -30.732 1.00 94.94 87 GLY A C 1
ATOM 662 O O . GLY A 1 87 ? 13.366 3.064 -29.929 1.00 94.94 87 GLY A O 1
ATOM 663 N N . LEU A 1 88 ? 15.460 3.735 -30.334 1.00 92.81 88 LEU A N 1
ATOM 664 C CA . LEU A 1 88 ? 15.722 4.122 -28.941 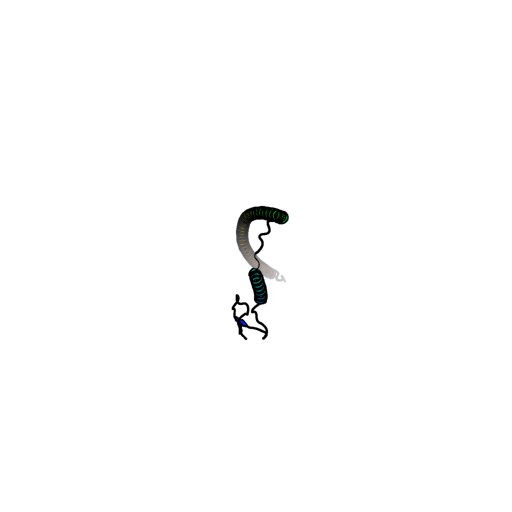1.00 92.81 88 LEU A CA 1
ATOM 665 C C . LEU A 1 88 ? 14.886 5.334 -28.500 1.00 92.81 88 LEU A C 1
ATOM 667 O O . LEU A 1 88 ? 14.474 5.401 -27.342 1.00 92.81 88 LEU A O 1
ATOM 671 N N . GLY A 1 89 ? 14.634 6.285 -29.402 1.00 94.69 89 GLY A N 1
ATOM 672 C CA . GLY A 1 89 ? 13.768 7.436 -29.149 1.00 94.69 89 GLY A CA 1
ATOM 673 C C . GLY A 1 89 ? 12.314 7.037 -28.894 1.00 94.69 89 GLY A C 1
ATOM 674 O O . GLY A 1 89 ? 11.704 7.537 -27.949 1.00 94.69 89 GLY A O 1
ATOM 675 N N . GLU A 1 90 ? 11.790 6.102 -29.687 1.00 94.62 90 GLU A N 1
ATOM 676 C CA . GLU A 1 90 ? 10.444 5.535 -29.529 1.00 94.62 90 GLU A CA 1
ATOM 677 C C . GLU A 1 90 ? 10.310 4.796 -28.192 1.00 94.62 90 GLU A C 1
ATOM 679 O O . GLU A 1 90 ? 9.432 5.126 -27.394 1.00 94.62 90 GLU A O 1
ATOM 684 N N . LEU A 1 91 ? 11.262 3.915 -27.867 1.00 93.75 91 LEU A N 1
ATOM 685 C CA . LEU A 1 91 ? 11.295 3.216 -26.578 1.00 93.75 91 LEU A CA 1
ATOM 686 C C . LEU A 1 91 ? 11.375 4.193 -25.388 1.00 93.75 91 LEU A C 1
ATOM 688 O O . LEU A 1 91 ? 10.734 4.001 -24.355 1.00 93.75 91 LEU A O 1
ATOM 692 N N . ALA A 1 92 ? 12.156 5.269 -25.515 1.00 92.06 92 ALA A N 1
ATOM 693 C CA . ALA A 1 92 ? 12.249 6.293 -24.479 1.00 92.06 92 ALA A CA 1
ATOM 694 C C . ALA A 1 92 ? 10.933 7.069 -24.298 1.00 92.06 92 ALA A C 1
ATOM 696 O O . ALA A 1 92 ? 10.630 7.483 -23.178 1.00 92.06 92 ALA A O 1
ATOM 697 N N . ALA A 1 93 ? 10.158 7.278 -25.365 1.00 93.75 93 ALA A N 1
ATOM 698 C CA . ALA A 1 93 ? 8.838 7.896 -25.283 1.00 93.75 93 ALA A CA 1
ATOM 699 C C . ALA A 1 93 ? 7.835 6.970 -24.578 1.00 93.75 93 ALA A C 1
ATOM 701 O O . ALA A 1 93 ? 7.172 7.407 -23.637 1.00 93.75 93 ALA A O 1
ATOM 702 N N . GLU A 1 94 ? 7.800 5.688 -24.944 1.00 93.81 94 GLU A N 1
ATOM 703 C CA . GLU A 1 94 ? 6.955 4.680 -24.288 1.00 93.81 94 GLU A CA 1
ATOM 704 C C . GLU A 1 94 ? 7.263 4.561 -22.790 1.00 93.81 94 GLU A C 1
ATOM 706 O O . GLU A 1 94 ? 6.356 4.572 -21.959 1.00 93.81 94 GLU A O 1
ATOM 711 N N . LEU A 1 95 ? 8.548 4.538 -22.417 1.00 92.19 95 LEU A N 1
ATOM 712 C CA . LEU A 1 95 ? 8.963 4.494 -21.012 1.00 92.19 95 LEU A CA 1
ATOM 713 C C . LEU A 1 95 ? 8.559 5.746 -20.224 1.00 92.19 95 LEU A C 1
ATOM 715 O O . LEU A 1 95 ? 8.299 5.643 -19.025 1.00 92.19 95 LEU A O 1
ATOM 719 N N . ARG A 1 96 ? 8.521 6.929 -20.853 1.00 94.19 96 ARG A N 1
ATOM 720 C CA . ARG A 1 96 ? 8.034 8.153 -20.193 1.00 94.19 96 ARG A CA 1
ATOM 721 C C . ARG A 1 96 ? 6.537 8.068 -19.927 1.00 94.19 96 ARG A C 1
ATOM 723 O O . ARG A 1 96 ? 6.139 8.254 -18.783 1.00 94.19 96 ARG A O 1
ATOM 730 N N . VAL A 1 97 ? 5.752 7.691 -20.935 1.00 94.44 97 VAL A N 1
ATOM 731 C CA . VAL A 1 97 ? 4.298 7.511 -20.794 1.00 94.44 97 VAL A CA 1
ATOM 732 C C . VAL A 1 97 ? 3.985 6.458 -19.728 1.00 94.44 97 VAL A C 1
ATOM 734 O O . VAL A 1 97 ? 3.175 6.703 -18.839 1.00 94.44 97 VAL A O 1
ATOM 737 N N . GLY A 1 98 ? 4.681 5.318 -19.745 1.00 92.69 98 GLY A N 1
ATOM 738 C CA . GLY A 1 98 ? 4.505 4.274 -18.734 1.00 92.69 98 GLY A CA 1
ATOM 739 C C . GLY A 1 98 ? 4.859 4.736 -17.315 1.00 92.69 98 GLY A C 1
ATOM 740 O O . GLY A 1 98 ? 4.207 4.330 -16.355 1.00 92.69 98 GLY A O 1
ATOM 741 N N . ARG A 1 99 ? 5.858 5.616 -17.156 1.00 93.31 99 ARG A N 1
ATOM 742 C CA . ARG A 1 99 ? 6.202 6.211 -15.851 1.00 93.31 99 ARG A CA 1
ATOM 743 C C . ARG A 1 99 ? 5.149 7.191 -15.353 1.00 93.31 99 ARG A C 1
ATOM 745 O O . ARG A 1 99 ? 4.866 7.182 -14.161 1.00 93.31 99 ARG A O 1
ATOM 752 N N . GLU A 1 100 ? 4.600 8.021 -16.231 1.00 92.50 100 GLU A N 1
ATOM 753 C CA . GLU A 1 100 ? 3.529 8.962 -15.884 1.00 92.50 100 GLU A CA 1
ATOM 754 C C . GLU A 1 100 ? 2.270 8.205 -15.451 1.00 92.50 100 GLU A C 1
ATOM 756 O O . GLU A 1 100 ? 1.778 8.419 -14.348 1.00 92.50 100 GLU A O 1
ATOM 761 N N . GLN A 1 101 ? 1.849 7.206 -16.231 1.00 92.94 101 GLN A N 1
ATOM 762 C CA . GLN A 1 101 ? 0.725 6.336 -15.871 1.00 92.94 101 GLN A CA 1
ATOM 763 C C . GLN A 1 101 ? 0.959 5.607 -14.541 1.00 92.94 101 GLN A C 1
ATOM 765 O O . GLN A 1 101 ? 0.055 5.507 -13.714 1.00 92.94 101 GLN A O 1
ATOM 770 N N . ALA A 1 102 ? 2.177 5.111 -14.300 1.00 88.75 102 ALA A N 1
ATOM 771 C CA . ALA A 1 102 ? 2.517 4.490 -13.024 1.00 88.75 102 ALA A CA 1
ATOM 772 C C . ALA A 1 102 ? 2.445 5.490 -11.858 1.00 88.75 102 ALA A C 1
ATOM 774 O O . ALA A 1 102 ? 1.990 5.123 -10.776 1.00 88.75 102 ALA A O 1
ATOM 775 N N . ALA A 1 103 ? 2.867 6.741 -12.061 1.00 90.88 103 ALA A N 1
ATOM 776 C CA . ALA A 1 103 ? 2.774 7.785 -11.045 1.00 90.88 103 ALA A CA 1
ATOM 777 C C . ALA A 1 103 ? 1.313 8.112 -10.696 1.00 90.88 103 ALA A C 1
ATOM 779 O O . ALA A 1 103 ? 0.987 8.209 -9.512 1.00 90.88 103 ALA A O 1
ATOM 780 N N . ASP A 1 104 ? 0.434 8.189 -11.697 1.00 94.44 104 ASP A N 1
ATOM 781 C CA . ASP A 1 104 ? -1.000 8.422 -11.495 1.00 94.44 104 ASP A CA 1
ATOM 782 C C . ASP A 1 104 ? -1.652 7.284 -10.695 1.00 94.44 104 ASP A C 1
ATOM 784 O O . ASP A 1 104 ? -2.357 7.528 -9.713 1.00 94.44 104 ASP A O 1
ATOM 788 N N . VAL A 1 105 ? -1.346 6.028 -11.044 1.00 93.25 105 VAL A N 1
ATOM 789 C CA . VAL A 1 105 ? -1.843 4.847 -10.314 1.00 93.25 105 VAL A CA 1
ATOM 790 C C . VAL A 1 105 ? -1.343 4.839 -8.868 1.00 93.25 105 VAL A C 1
ATOM 792 O O . VAL A 1 105 ? -2.105 4.543 -7.946 1.00 93.25 105 VAL A O 1
ATOM 795 N N . VAL A 1 106 ? -0.073 5.182 -8.638 1.00 94.06 106 VAL A N 1
ATOM 796 C CA . VAL A 1 106 ? 0.490 5.271 -7.282 1.00 94.06 106 VAL A CA 1
ATOM 797 C C . VAL A 1 106 ? -0.203 6.366 -6.469 1.00 94.06 106 VAL A C 1
ATOM 799 O O . VAL A 1 106 ? -0.526 6.135 -5.303 1.00 94.06 106 VAL A O 1
ATOM 802 N N . ALA A 1 107 ? -0.479 7.528 -7.066 1.00 92.88 107 ALA A N 1
ATOM 803 C CA . ALA A 1 107 ? -1.195 8.612 -6.399 1.00 92.88 107 ALA A CA 1
ATOM 804 C C . ALA A 1 107 ? -2.631 8.204 -6.021 1.00 92.88 107 ALA A C 1
ATOM 806 O O . ALA A 1 107 ? -3.064 8.442 -4.890 1.00 92.88 107 ALA A O 1
ATOM 807 N N . GLU A 1 108 ? -3.348 7.531 -6.925 1.00 96.06 108 GLU A N 1
ATOM 808 C CA . GLU A 1 108 ? -4.697 7.020 -6.665 1.00 96.06 108 GLU A CA 1
ATOM 809 C C . GLU A 1 108 ? -4.707 5.985 -5.529 1.00 96.06 108 GLU A C 1
ATOM 8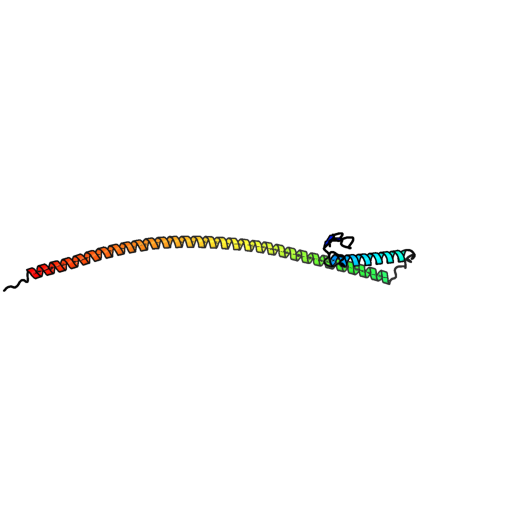11 O O . GLU A 1 108 ? -5.532 6.064 -4.613 1.00 96.06 108 GLU A O 1
ATOM 816 N N . LEU A 1 109 ? -3.772 5.029 -5.551 1.00 93.62 109 LEU A N 1
ATOM 817 C CA . LEU A 1 109 ? -3.647 4.018 -4.500 1.00 93.62 109 LEU A CA 1
ATOM 818 C C . LEU A 1 109 ? -3.293 4.644 -3.150 1.00 93.62 109 LEU A C 1
ATOM 820 O O . LEU A 1 109 ? -3.890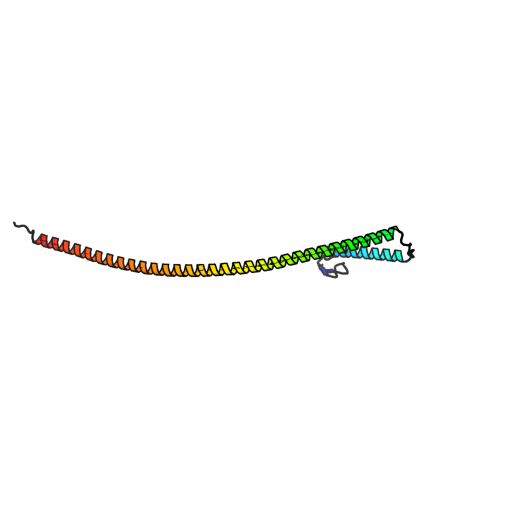 4.268 -2.142 1.00 93.62 109 LEU A O 1
ATOM 824 N N . SER A 1 110 ? -2.387 5.625 -3.123 1.00 92.88 110 SER A N 1
ATOM 825 C CA . SER A 1 110 ? -2.040 6.348 -1.895 1.00 92.88 110 SER A CA 1
ATOM 826 C C . SER A 1 110 ? -3.270 7.024 -1.289 1.00 92.88 110 SER A C 1
ATOM 828 O O . SER A 1 110 ? -3.556 6.834 -0.109 1.00 92.88 110 SER A O 1
ATOM 830 N N . ALA A 1 111 ? -4.057 7.732 -2.104 1.00 94.75 111 ALA A N 1
ATOM 831 C CA . ALA A 1 111 ? -5.271 8.399 -1.638 1.00 94.75 111 ALA A CA 1
ATOM 832 C C . ALA A 1 111 ? -6.315 7.410 -1.085 1.00 94.75 111 ALA A C 1
ATOM 834 O O . ALA A 1 111 ? -6.982 7.698 -0.087 1.00 94.75 111 ALA A O 1
ATOM 835 N N . ARG A 1 112 ? -6.450 6.226 -1.700 1.00 96.00 112 ARG A N 1
ATOM 836 C CA . ARG A 1 112 ? -7.337 5.160 -1.203 1.00 96.00 112 ARG A CA 1
ATOM 837 C C . ARG A 1 112 ? -6.871 4.607 0.139 1.00 96.00 112 ARG A C 1
ATOM 839 O O . ARG A 1 112 ? -7.691 4.471 1.044 1.00 96.00 112 ARG A O 1
ATOM 846 N N . VAL A 1 113 ? -5.575 4.335 0.283 1.00 95.81 113 VAL A N 1
ATOM 847 C CA . VAL A 1 113 ? -4.995 3.845 1.542 1.00 95.81 113 VAL A CA 1
ATOM 848 C C . VAL A 1 113 ? -5.193 4.868 2.658 1.00 95.81 113 VAL A C 1
ATOM 850 O O . VAL A 1 113 ? -5.676 4.508 3.731 1.00 95.81 113 VAL A O 1
ATOM 853 N N . ASP A 1 114 ? -4.919 6.148 2.406 1.00 95.25 114 ASP A N 1
ATOM 854 C CA . ASP A 1 114 ? -5.122 7.212 3.396 1.00 95.25 114 ASP A CA 1
ATOM 855 C C . ASP A 1 114 ? -6.593 7.316 3.831 1.00 95.25 114 ASP A C 1
ATOM 857 O O . ASP A 1 114 ? -6.898 7.440 5.025 1.00 95.25 114 ASP A O 1
ATOM 861 N N . ALA A 1 115 ? -7.527 7.205 2.881 1.00 94.69 115 ALA A N 1
ATOM 862 C CA . ALA A 1 115 ? -8.958 7.199 3.167 1.00 94.69 115 ALA A CA 1
ATOM 863 C C . ALA A 1 115 ? -9.380 5.982 4.012 1.00 94.69 115 ALA A C 1
ATOM 865 O O . ALA A 1 115 ? -10.158 6.129 4.963 1.00 94.69 115 ALA A O 1
ATOM 866 N N . GLU A 1 116 ? -8.857 4.792 3.711 1.00 96.12 116 GLU A N 1
ATOM 867 C CA . GLU A 1 116 ? -9.123 3.577 4.484 1.00 96.12 116 GLU A CA 1
ATOM 868 C C . GLU A 1 116 ? -8.552 3.657 5.899 1.00 96.12 116 GLU A C 1
ATOM 870 O O . GLU A 1 116 ? -9.264 3.348 6.858 1.00 96.12 116 GLU A O 1
ATOM 875 N N . VAL A 1 117 ? -7.315 4.133 6.057 1.00 96.38 117 VAL A N 1
ATOM 876 C CA . VAL A 1 117 ? -6.682 4.333 7.369 1.00 96.38 117 VAL A CA 1
ATOM 877 C C . VAL A 1 117 ? -7.487 5.333 8.201 1.00 96.38 117 VAL A C 1
ATOM 879 O O . VAL A 1 117 ? -7.791 5.073 9.369 1.00 96.38 117 VAL A O 1
ATOM 882 N N . ALA A 1 118 ? -7.924 6.445 7.605 1.00 93.88 118 ALA A N 1
ATOM 883 C CA . ALA A 1 118 ? -8.782 7.414 8.281 1.00 93.88 118 ALA A CA 1
ATOM 884 C C . ALA A 1 118 ? -10.135 6.802 8.693 1.00 93.88 118 ALA A C 1
ATOM 886 O O . ALA A 1 118 ? -10.623 7.048 9.803 1.00 93.88 118 ALA A O 1
ATOM 887 N N . ALA A 1 119 ? -10.746 5.983 7.832 1.00 94.81 119 ALA A N 1
ATOM 888 C CA . ALA A 1 119 ? -11.996 5.290 8.134 1.00 94.81 119 ALA A CA 1
ATOM 889 C C . ALA A 1 119 ? -11.826 4.260 9.264 1.00 94.81 119 ALA A C 1
ATOM 891 O O . ALA A 1 119 ? -12.645 4.222 10.186 1.00 94.81 119 ALA A O 1
ATOM 892 N N . GLN A 1 120 ? -10.751 3.469 9.244 1.00 92.75 120 GLN A N 1
ATOM 893 C CA . GLN A 1 120 ? -10.415 2.530 10.316 1.00 92.75 120 GLN A CA 1
ATOM 894 C C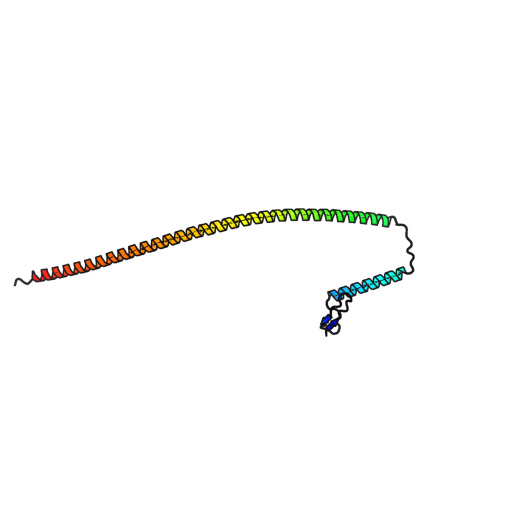 . GLN A 1 120 ? -10.173 3.258 11.639 1.00 92.75 120 GLN A C 1
ATOM 896 O O . GLN A 1 120 ? -10.732 2.863 12.663 1.00 92.75 120 GLN A O 1
ATOM 901 N N . GLY A 1 121 ? -9.444 4.377 11.619 1.00 94.38 121 GLY A N 1
ATOM 902 C CA . GLY A 1 121 ? -9.232 5.215 12.798 1.00 94.38 121 GLY A CA 1
ATOM 903 C C . GLY A 1 121 ? -10.544 5.726 13.408 1.00 94.38 121 GLY A C 1
ATOM 904 O O . GLY A 1 121 ? -10.717 5.688 14.628 1.00 94.38 121 GLY A O 1
ATOM 905 N N . LYS A 1 122 ? -11.512 6.145 12.579 1.00 94.69 122 LYS A N 1
ATOM 906 C CA . LYS A 1 122 ? -12.855 6.545 13.044 1.00 94.69 122 LYS A CA 1
ATOM 907 C C . LYS A 1 122 ? -13.611 5.377 13.685 1.00 94.69 122 LYS A C 1
ATOM 909 O O . LYS A 1 122 ? -14.169 5.547 14.769 1.00 94.69 122 LYS A O 1
ATOM 914 N N . ARG A 1 123 ? -13.595 4.193 13.060 1.00 94.00 123 ARG A N 1
ATOM 915 C CA . ARG A 1 123 ? -14.241 2.979 13.598 1.00 94.00 123 ARG A CA 1
ATOM 916 C C . ARG A 1 123 ? -13.624 2.554 14.932 1.00 94.00 123 ARG A C 1
ATOM 918 O O . ARG A 1 123 ? -14.360 2.286 15.876 1.00 94.00 123 ARG A O 1
ATOM 925 N N . ALA A 1 124 ? -12.296 2.570 15.039 1.00 90.44 124 ALA A N 1
ATOM 926 C CA . ALA A 1 124 ? -11.585 2.227 16.269 1.00 90.44 124 ALA A CA 1
ATOM 927 C C . ALA A 1 124 ? -11.935 3.184 17.420 1.00 90.44 124 ALA A C 1
ATOM 929 O O . ALA A 1 124 ? -12.206 2.744 18.536 1.00 90.44 124 ALA A O 1
ATOM 930 N N . ARG A 1 125 ? -12.009 4.495 17.149 1.00 92.25 125 ARG A N 1
ATOM 931 C CA . ARG A 1 125 ? -12.438 5.485 18.153 1.00 92.25 125 ARG A CA 1
ATOM 932 C C . ARG A 1 125 ? -13.880 5.261 18.603 1.00 92.25 125 ARG A C 1
ATOM 934 O O . ARG A 1 125 ? -14.139 5.323 19.802 1.00 92.25 125 ARG A O 1
ATOM 941 N N . ALA A 1 126 ? -14.791 4.974 17.672 1.00 92.31 126 ALA A N 1
ATOM 942 C CA . ALA A 1 126 ? -16.186 4.672 17.991 1.00 92.31 126 ALA A CA 1
ATOM 943 C C . ALA A 1 126 ? -16.311 3.409 18.865 1.00 92.31 126 ALA A C 1
ATOM 945 O O . ALA A 1 126 ? -16.995 3.429 19.890 1.00 92.31 126 ALA A O 1
ATOM 946 N N . ALA A 1 127 ? -15.578 2.345 18.526 1.00 90.88 127 ALA A N 1
ATOM 947 C CA . ALA A 1 127 ? -15.525 1.124 19.327 1.00 90.88 127 ALA A CA 1
ATOM 948 C C . ALA A 1 127 ? -14.973 1.388 20.739 1.00 90.88 127 ALA A C 1
ATOM 950 O O . ALA A 1 127 ? -15.562 0.953 21.723 1.00 90.88 127 ALA A O 1
ATOM 951 N N . ALA A 1 128 ? -13.905 2.182 20.865 1.00 90.50 128 ALA A N 1
ATOM 952 C CA . ALA A 1 128 ? -13.341 2.551 22.164 1.00 90.50 128 ALA A CA 1
ATOM 953 C C . ALA A 1 128 ? -14.296 3.410 23.015 1.00 90.50 128 ALA A C 1
ATOM 955 O O . ALA A 1 128 ? -14.303 3.316 24.243 1.00 90.50 128 ALA A O 1
ATOM 956 N N . THR A 1 129 ? -15.104 4.279 22.397 1.00 93.62 129 THR A N 1
ATOM 957 C CA . THR A 1 129 ? -16.146 5.015 23.131 1.00 93.62 129 THR A CA 1
ATOM 958 C C . THR A 1 129 ? -17.271 4.107 23.605 1.00 93.62 129 THR A C 1
ATOM 960 O O . THR A 1 129 ? -17.747 4.294 24.721 1.00 93.62 129 THR A O 1
ATOM 963 N N . GLU A 1 130 ? -17.666 3.118 22.804 1.00 93.81 130 GLU A N 1
ATOM 964 C CA . GLU A 1 130 ? -18.702 2.165 23.199 1.00 93.81 130 GLU A CA 1
ATOM 965 C C . GLU A 1 130 ? -18.209 1.225 24.305 1.00 93.81 130 GLU A C 1
ATOM 967 O O . GLU A 1 130 ? -18.910 1.054 25.296 1.00 93.81 130 GLU A O 1
ATOM 972 N N . GLY A 1 131 ? -16.969 0.730 24.221 1.00 92.69 131 GLY A N 1
ATOM 973 C CA . GLY A 1 131 ? -16.347 -0.051 25.297 1.00 92.69 131 GLY A CA 1
ATOM 974 C C . GLY A 1 131 ? -16.348 0.703 26.631 1.00 92.69 131 GLY A C 1
ATOM 975 O O . GLY A 1 131 ? -16.833 0.191 27.633 1.00 92.69 131 GLY A O 1
ATOM 976 N N . ARG A 1 132 ? -15.960 1.989 26.630 1.00 93.44 132 ARG A N 1
ATOM 977 C CA . ARG A 1 132 ? -16.033 2.832 27.840 1.00 93.44 132 ARG A CA 1
ATOM 978 C C . ARG A 1 132 ? -17.457 2.999 28.381 1.00 93.44 132 ARG A C 1
ATOM 980 O O . ARG A 1 132 ? -17.638 3.077 29.592 1.00 93.44 132 ARG A O 1
ATOM 987 N N . ARG A 1 133 ? -18.474 3.075 27.515 1.00 92.56 133 ARG A N 1
ATOM 988 C CA . ARG A 1 133 ? -19.883 3.127 27.951 1.00 92.56 133 ARG A CA 1
ATOM 989 C C . ARG A 1 133 ? -20.322 1.806 28.575 1.00 92.56 133 ARG A C 1
ATOM 991 O O . ARG A 1 133 ? -21.045 1.826 29.568 1.00 92.56 133 ARG A O 1
ATOM 998 N N . GLN A 1 134 ? -19.887 0.683 28.010 1.00 92.44 134 GLN A N 1
ATOM 999 C CA . GLN A 1 134 ? -20.154 -0.643 28.560 1.00 92.44 134 GLN A CA 1
ATOM 1000 C C . GLN A 1 134 ? -19.502 -0.811 29.935 1.00 92.44 134 GLN A C 1
ATOM 1002 O O . GLN A 1 134 ? -20.191 -1.225 30.861 1.00 92.44 134 GLN A O 1
ATOM 1007 N N . ASP A 1 135 ? -18.253 -0.375 30.115 1.00 92.75 135 ASP A N 1
ATOM 1008 C CA . ASP A 1 135 ? -17.569 -0.413 31.416 1.00 92.75 135 ASP A CA 1
ATOM 1009 C C . ASP A 1 135 ? -18.324 0.372 32.499 1.00 92.75 135 ASP A C 1
ATOM 1011 O O . ASP A 1 135 ? -18.463 -0.088 33.633 1.00 92.75 135 ASP A O 1
ATOM 1015 N N . VAL A 1 136 ? -18.851 1.556 32.158 1.00 94.31 136 VAL A N 1
ATOM 1016 C CA . VAL A 1 136 ? -19.669 2.357 33.086 1.00 94.31 136 VAL A CA 1
ATOM 1017 C C . VAL A 1 136 ? -20.946 1.610 33.475 1.00 94.31 136 VAL A C 1
ATOM 1019 O O . VAL A 1 136 ? -21.271 1.552 34.660 1.00 94.31 136 VAL A O 1
ATOM 1022 N N . ARG A 1 137 ? -21.640 0.995 32.508 1.00 92.62 137 ARG A N 1
ATOM 1023 C CA . ARG A 1 137 ? -22.848 0.196 32.776 1.00 92.62 137 ARG A CA 1
ATOM 1024 C C . ARG A 1 137 ? -22.549 -1.017 33.653 1.00 92.62 137 ARG A C 1
ATOM 1026 O O . ARG A 1 137 ? -23.315 -1.292 34.568 1.00 92.62 137 ARG A O 1
ATOM 1033 N N . ILE A 1 138 ? -21.441 -1.716 33.403 1.00 93.62 138 ILE A N 1
ATOM 1034 C CA . ILE A 1 138 ? -21.019 -2.868 34.210 1.00 93.62 138 ILE A CA 1
ATOM 1035 C C . ILE A 1 138 ? -20.811 -2.436 35.663 1.00 93.62 138 ILE A C 1
ATOM 1037 O O . ILE A 1 138 ? -21.408 -3.030 36.555 1.00 93.62 138 ILE A O 1
ATOM 1041 N N . ARG A 1 139 ? -20.071 -1.347 35.906 1.00 94.81 139 ARG A N 1
ATOM 1042 C CA . ARG A 1 139 ? -19.858 -0.820 37.267 1.00 94.81 139 ARG A CA 1
ATOM 1043 C C . ARG A 1 139 ? -21.155 -0.415 37.961 1.00 94.81 139 ARG A C 1
ATOM 1045 O O . ARG A 1 139 ? -21.289 -0.582 39.171 1.00 94.81 139 ARG A O 1
ATOM 1052 N N . GLU A 1 140 ? -22.111 0.134 37.218 1.00 96.06 140 GLU A N 1
ATOM 1053 C CA . GLU A 1 140 ? -23.418 0.487 37.769 1.00 96.06 140 GLU A CA 1
ATOM 1054 C C . GLU A 1 140 ? -24.207 -0.759 38.193 1.00 96.06 140 GLU A C 1
ATOM 1056 O O . GLU A 1 140 ? -24.761 -0.788 39.295 1.00 96.06 140 GLU A O 1
ATOM 1061 N N . VAL A 1 141 ? -24.194 -1.809 37.365 1.00 96.12 141 VAL A N 1
ATOM 1062 C CA . VAL A 1 141 ? -24.798 -3.110 37.689 1.00 96.12 141 VAL A CA 1
ATOM 1063 C C . VAL A 1 141 ? -24.097 -3.755 38.886 1.00 96.12 141 VAL A C 1
ATOM 1065 O O . VAL A 1 141 ? -24.773 -4.212 39.803 1.00 96.12 141 VAL A O 1
ATOM 1068 N N . GLU A 1 142 ? -22.765 -3.735 38.947 1.00 97.06 142 GLU A N 1
ATOM 1069 C CA . GLU A 1 142 ? -21.996 -4.228 40.099 1.00 97.06 142 GLU A CA 1
ATOM 1070 C C . GLU A 1 142 ? -22.371 -3.485 41.390 1.00 97.06 142 GLU A C 1
ATOM 1072 O O . GLU A 1 142 ? -22.618 -4.110 42.423 1.00 97.06 142 GLU A O 1
ATOM 1077 N N . ALA A 1 143 ? -22.503 -2.156 41.336 1.00 95.75 143 ALA A N 1
ATOM 1078 C CA . ALA A 1 143 ? -22.930 -1.355 42.481 1.00 95.75 143 ALA A CA 1
ATOM 1079 C C . ALA A 1 143 ? -24.381 -1.651 42.898 1.00 95.75 143 ALA A C 1
ATOM 1081 O O . ALA A 1 143 ? -24.711 -1.636 44.087 1.00 95.75 143 ALA A O 1
ATOM 1082 N N . GLN A 1 144 ? -25.276 -1.913 41.941 1.00 95.88 144 GLN A N 1
ATOM 1083 C CA . GLN A 1 144 ? -26.643 -2.356 42.230 1.00 95.88 144 GLN A CA 1
ATOM 1084 C C . GLN A 1 144 ? -26.659 -3.739 42.886 1.00 95.88 144 GLN A C 1
ATOM 1086 O O . GLN A 1 144 ? -27.318 -3.899 43.913 1.00 95.88 144 GLN A O 1
ATOM 1091 N N . LEU A 1 145 ? -25.895 -4.699 42.361 1.00 96.25 145 LEU A N 1
ATOM 1092 C CA . LEU A 1 145 ? -25.763 -6.034 42.941 1.00 96.25 145 LEU A CA 1
ATOM 1093 C C . LEU A 1 145 ? -25.235 -5.965 44.374 1.00 96.25 145 LEU A C 1
ATOM 1095 O O . LEU A 1 145 ? -25.819 -6.586 45.256 1.00 96.25 145 LEU A O 1
ATOM 1099 N N . LEU A 1 146 ? -24.211 -5.147 44.633 1.00 97.44 146 LEU A N 1
ATOM 1100 C CA . LEU A 1 146 ? -23.665 -4.957 45.978 1.00 97.44 146 LEU A CA 1
ATOM 1101 C C . LEU A 1 146 ? -24.702 -4.385 46.962 1.00 97.44 146 LEU A C 1
ATOM 1103 O O . LEU A 1 146 ? -24.761 -4.780 48.127 1.00 97.44 146 LEU A O 1
ATOM 1107 N N . ARG A 1 147 ? -25.556 -3.459 46.508 1.00 96.88 147 ARG A N 1
ATOM 1108 C CA . ARG A 1 147 ? -26.667 -2.945 47.328 1.00 96.88 147 ARG A CA 1
ATOM 1109 C C . ARG A 1 147 ? -27.688 -4.035 47.638 1.00 96.88 147 ARG A C 1
ATOM 1111 O O . ARG A 1 147 ? -28.102 -4.155 48.787 1.00 96.88 147 ARG A O 1
ATOM 1118 N N . VAL A 1 148 ? -28.070 -4.834 46.642 1.00 97.19 148 VAL A N 1
ATOM 1119 C CA . VAL A 1 148 ? -29.025 -5.937 46.825 1.00 97.19 148 VAL A CA 1
ATOM 1120 C C . VAL A 1 148 ? -28.470 -6.981 47.792 1.00 97.19 148 VAL A C 1
ATOM 1122 O O . VAL A 1 148 ? -29.175 -7.370 48.719 1.00 97.19 148 VAL A O 1
ATOM 1125 N N . THR A 1 149 ? -27.206 -7.384 47.646 1.00 96.75 149 THR A N 1
ATOM 1126 C CA . THR A 1 149 ? -26.579 -8.353 48.560 1.00 96.75 149 THR A CA 1
ATOM 1127 C C . THR A 1 149 ? -26.491 -7.817 49.987 1.00 96.75 149 THR A C 1
ATOM 1129 O O . THR A 1 149 ? -26.769 -8.552 50.929 1.00 96.75 149 THR A O 1
ATOM 1132 N N . THR A 1 150 ? -26.201 -6.524 50.161 1.00 97.25 150 THR A N 1
ATOM 1133 C CA . THR A 1 150 ? -26.191 -5.879 51.485 1.00 97.25 150 THR A CA 1
ATOM 1134 C C . THR A 1 150 ? -27.582 -5.887 52.132 1.00 97.25 150 THR A C 1
ATOM 1136 O O . THR A 1 150 ? -27.714 -6.172 53.323 1.00 97.25 150 THR A O 1
ATOM 1139 N N . VAL A 1 151 ? -28.636 -5.605 51.357 1.00 96.81 151 VAL A N 1
ATOM 1140 C CA . VAL A 1 151 ? -30.024 -5.660 51.846 1.00 96.81 151 VAL A CA 1
ATOM 1141 C C . VAL A 1 151 ? -30.417 -7.088 52.220 1.00 96.81 151 VAL A C 1
ATOM 1143 O O . VAL A 1 151 ? -30.988 -7.287 53.291 1.00 96.81 151 VAL A O 1
ATOM 1146 N N . LEU A 1 152 ? -30.092 -8.074 51.380 1.00 96.81 152 LEU A N 1
ATOM 1147 C CA . LEU A 1 152 ? -30.374 -9.485 51.652 1.00 96.81 152 LEU A CA 1
ATOM 1148 C C . LEU A 1 152 ? -29.694 -9.956 52.941 1.00 96.81 152 LEU A C 1
ATOM 1150 O O . LEU A 1 152 ? -30.378 -10.496 53.805 1.00 96.81 152 LEU A O 1
ATOM 1154 N N . ALA A 1 153 ? -28.409 -9.648 53.133 1.00 95.25 153 ALA A N 1
ATOM 1155 C CA . ALA A 1 153 ? -27.699 -9.972 54.370 1.00 95.25 153 ALA A CA 1
ATOM 1156 C C . ALA A 1 153 ? -28.367 -9.338 55.608 1.00 95.25 153 ALA A C 1
ATOM 1158 O O . ALA A 1 153 ? -28.488 -9.966 56.659 1.00 95.25 153 ALA A O 1
ATOM 1159 N N . GLY A 1 154 ? -28.858 -8.100 55.485 1.00 95.94 154 GLY A N 1
ATOM 1160 C CA . GLY A 1 154 ? -29.617 -7.443 56.551 1.00 95.94 154 GLY A CA 1
ATOM 1161 C C . GLY A 1 154 ? -30.966 -8.114 56.846 1.00 95.94 154 GLY A C 1
ATOM 1162 O O . GLY A 1 154 ? -31.379 -8.185 58.005 1.00 95.94 154 GLY A O 1
ATOM 1163 N N . LEU A 1 155 ? -31.661 -8.619 55.823 1.00 95.88 155 LEU A N 1
ATOM 1164 C CA . LEU A 1 155 ? -32.905 -9.378 55.990 1.00 95.88 155 LEU A CA 1
ATOM 1165 C C . LEU A 1 155 ? -32.655 -10.746 56.633 1.00 95.88 155 LEU A C 1
ATOM 1167 O O . LEU A 1 155 ? -33.401 -11.124 57.533 1.00 95.88 155 LEU A O 1
ATOM 1171 N N . GLU A 1 156 ? -31.593 -11.446 56.239 1.00 96.50 156 GLU A N 1
ATOM 1172 C CA . GLU A 1 156 ? -31.177 -12.713 56.852 1.00 96.50 156 GLU A CA 1
ATOM 1173 C C . GLU A 1 156 ? -30.893 -12.543 58.349 1.00 96.50 156 GLU A C 1
ATOM 1175 O O . GLU A 1 156 ? -31.409 -13.301 59.168 1.00 96.50 156 GLU A O 1
ATOM 1180 N N . GLN A 1 157 ? -30.164 -11.491 58.739 1.00 95.81 157 GLN A N 1
ATOM 1181 C CA . GLN A 1 157 ? -29.923 -11.183 60.155 1.00 95.81 157 GLN A CA 1
ATOM 1182 C C . GLN A 1 157 ? -31.221 -10.919 60.930 1.00 95.81 157 GLN A C 1
ATOM 1184 O O . GLN A 1 157 ? -31.363 -11.353 62.075 1.00 95.81 157 GLN A O 1
ATOM 1189 N N . ARG A 1 158 ? -32.187 -10.223 60.317 1.00 95.44 158 ARG A N 1
ATOM 1190 C CA . ARG A 1 158 ? -33.499 -9.974 60.932 1.00 95.44 158 ARG A CA 1
ATOM 1191 C C . ARG A 1 158 ? -34.308 -11.256 61.092 1.00 95.44 158 ARG A C 1
ATOM 1193 O O . ARG A 1 158 ? -34.935 -11.419 62.131 1.00 95.44 158 ARG A O 1
ATOM 1200 N N . LEU A 1 159 ? -34.285 -12.151 60.105 1.00 95.38 159 LEU A N 1
ATOM 1201 C CA . LEU A 1 159 ? -34.948 -13.456 60.192 1.00 95.38 159 LEU A CA 1
ATOM 1202 C C . LEU A 1 159 ? -34.381 -14.284 61.348 1.00 95.38 159 LEU A C 1
ATOM 1204 O O . LEU A 1 159 ? -35.146 -14.734 62.194 1.00 95.38 159 LEU A O 1
ATOM 1208 N N . VAL A 1 160 ? -33.052 -14.367 61.465 1.00 96.50 160 VAL A N 1
ATOM 1209 C CA . VAL A 1 160 ? -32.392 -15.046 62.594 1.00 96.50 160 VAL A CA 1
ATOM 1210 C C . VAL A 1 160 ? -32.809 -14.435 63.938 1.00 96.50 160 VAL A C 1
ATOM 1212 O O . VAL A 1 160 ? -33.083 -15.164 64.890 1.00 96.50 160 VAL A O 1
ATOM 1215 N N . ALA A 1 161 ? -32.897 -13.105 64.033 1.00 94.69 161 ALA A N 1
ATOM 1216 C CA . ALA A 1 161 ? -33.345 -12.435 65.255 1.00 94.69 161 ALA A CA 1
ATOM 1217 C C . ALA A 1 161 ? -34.816 -12.745 65.596 1.00 94.69 161 ALA A C 1
ATOM 1219 O O . ALA A 1 161 ? -35.152 -12.926 66.768 1.00 94.69 161 ALA A O 1
ATOM 1220 N N . VAL A 1 162 ? -35.691 -12.831 64.588 1.00 95.81 162 VAL A N 1
ATOM 1221 C CA . VAL A 1 162 ? -37.093 -13.239 64.767 1.00 95.81 162 VAL A CA 1
ATOM 1222 C C . VAL A 1 162 ? -37.172 -14.687 65.248 1.00 95.81 162 VAL A C 1
ATOM 1224 O O . VAL A 1 162 ? -37.864 -14.941 66.232 1.00 95.81 162 VAL A O 1
ATOM 1227 N N . ASP A 1 163 ? -36.428 -15.612 64.639 1.00 95.81 163 ASP A N 1
ATOM 1228 C CA . ASP A 1 163 ? -36.398 -17.022 65.050 1.00 95.81 163 ASP A CA 1
ATOM 1229 C C . ASP A 1 163 ? -35.936 -17.179 66.506 1.00 95.81 163 ASP A C 1
ATOM 1231 O O . ASP A 1 163 ? -36.548 -17.909 67.289 1.00 95.81 163 ASP A O 1
ATOM 1235 N N . GLN A 1 164 ? -34.905 -16.431 66.913 1.00 94.88 164 GLN A N 1
ATOM 1236 C CA . GLN A 1 164 ? -34.447 -16.388 68.305 1.00 94.88 164 GLN A CA 1
ATOM 1237 C C . GLN A 1 164 ? -35.527 -15.844 69.251 1.00 94.88 164 GLN A C 1
ATOM 1239 O O . GLN A 1 164 ? -35.760 -16.417 70.319 1.00 94.88 164 GLN A O 1
ATOM 1244 N N . ALA A 1 165 ? -36.215 -14.764 68.869 1.00 93.56 165 ALA A N 1
ATOM 1245 C CA . ALA A 1 165 ? -37.290 -14.184 69.669 1.00 93.56 165 ALA A CA 1
ATOM 1246 C C . ALA A 1 165 ? -38.478 -15.149 69.826 1.00 93.56 165 ALA A C 1
ATOM 1248 O O . ALA A 1 165 ? -39.015 -15.291 70.929 1.00 93.56 165 ALA A O 1
ATOM 1249 N N . VAL A 1 166 ? -38.857 -15.849 68.752 1.00 94.12 166 VAL A N 1
ATOM 1250 C CA . VAL A 1 166 ? -39.897 -16.887 68.770 1.00 94.12 166 VAL A CA 1
ATOM 1251 C C . VAL A 1 166 ? -39.485 -18.031 69.692 1.00 94.12 166 VAL A C 1
ATOM 1253 O O . VAL A 1 166 ? -40.260 -18.390 70.578 1.00 94.12 166 VAL A O 1
ATOM 1256 N N . ALA A 1 167 ? -38.256 -18.543 69.568 1.00 92.62 167 ALA A N 1
ATOM 1257 C CA . ALA A 1 167 ? -37.740 -19.605 70.431 1.00 92.62 167 ALA A CA 1
ATOM 1258 C C . ALA A 1 167 ? -37.795 -19.211 71.921 1.00 92.62 167 ALA A C 1
ATOM 1260 O O . ALA A 1 167 ? -38.306 -19.967 72.756 1.00 92.62 167 ALA A O 1
ATOM 1261 N N . MET A 1 168 ? -37.361 -17.991 72.258 1.00 93.19 168 MET A N 1
ATOM 1262 C CA . MET A 1 168 ? -37.445 -17.456 73.622 1.00 93.19 168 MET A CA 1
ATOM 1263 C C . MET A 1 168 ? -38.889 -17.334 74.126 1.00 93.19 168 MET A C 1
ATOM 1265 O O . MET A 1 168 ? -39.165 -17.656 75.284 1.00 93.19 168 MET A O 1
ATOM 1269 N N . ALA A 1 169 ? -39.820 -16.877 73.284 1.00 90.81 169 ALA A N 1
ATOM 1270 C CA . ALA A 1 169 ? -41.232 -16.775 73.641 1.00 90.81 169 ALA A CA 1
ATOM 1271 C C . ALA A 1 169 ? -41.858 -18.160 73.876 1.00 90.81 169 ALA A C 1
ATOM 1273 O O . ALA A 1 169 ? -42.544 -18.361 74.879 1.00 90.81 169 ALA A O 1
ATOM 1274 N N . THR A 1 170 ? -41.565 -19.139 73.013 1.00 90.19 170 THR A N 1
ATOM 1275 C CA . THR A 1 170 ? -42.043 -20.520 73.178 1.00 90.19 170 THR A CA 1
ATOM 1276 C C . THR A 1 170 ? -41.497 -21.180 74.441 1.00 90.19 170 THR A C 1
ATOM 1278 O O . THR A 1 170 ? -42.255 -21.832 75.156 1.00 90.19 170 THR A O 1
ATOM 1281 N N . ALA A 1 171 ? -40.228 -20.943 74.793 1.00 87.88 171 ALA A N 1
ATOM 1282 C CA . ALA A 1 171 ? -39.632 -21.465 76.023 1.00 87.88 171 ALA A CA 1
ATOM 1283 C C . ALA A 1 171 ? -40.317 -20.916 77.289 1.00 87.88 171 ALA A C 1
ATOM 1285 O O . ALA A 1 171 ? -40.476 -21.639 78.270 1.00 87.88 171 ALA A O 1
ATOM 1286 N N . ARG A 1 172 ? -40.778 -19.655 77.264 1.00 86.75 172 ARG A N 1
ATOM 1287 C CA . ARG A 1 172 ? -41.538 -19.051 78.375 1.00 86.75 172 ARG A CA 1
ATOM 1288 C C . ARG A 1 172 ? -42.946 -19.632 78.522 1.00 86.75 172 ARG A C 1
ATOM 1290 O O . ARG A 1 172 ? -43.442 -19.716 79.640 1.00 86.75 172 ARG A O 1
ATOM 1297 N N . LEU A 1 173 ? -43.585 -20.020 77.418 1.00 82.31 173 LEU A N 1
ATOM 1298 C CA . LEU A 1 173 ? -44.939 -20.588 77.418 1.00 82.31 173 LEU A CA 1
ATOM 1299 C C . LEU A 1 173 ? -44.958 -22.099 77.712 1.00 82.31 173 LEU A C 1
ATOM 1301 O O . LEU A 1 173 ? -45.950 -22.597 78.237 1.00 82.31 173 LEU A O 1
ATOM 1305 N N . GLY A 1 174 ? -43.874 -22.816 77.401 1.00 70.88 174 GLY A N 1
ATOM 1306 C CA . GLY A 1 174 ? -43.728 -24.263 77.602 1.00 70.88 174 GLY A CA 1
ATOM 1307 C C . GLY A 1 174 ? -43.149 -24.693 78.956 1.00 70.88 174 GLY A C 1
ATOM 1308 O O . GLY A 1 174 ? -42.819 -25.866 79.115 1.00 70.88 174 GLY A O 1
ATOM 1309 N N . GLY A 1 175 ? -42.998 -23.779 79.922 1.00 56.50 175 GLY A N 1
ATOM 1310 C CA . GLY A 1 175 ? -42.540 -24.124 81.273 1.00 56.50 175 GLY A CA 1
ATOM 1311 C C . GLY A 1 175 ? -43.423 -25.213 81.910 1.00 56.50 175 GLY A C 1
ATOM 1312 O O . GLY A 1 175 ? -44.640 -25.198 81.708 1.00 56.50 175 GLY A O 1
ATOM 1313 N N . PRO A 1 176 ? -42.843 -26.172 82.658 1.00 50.62 176 PRO A N 1
ATOM 1314 C CA . PRO A 1 176 ? -43.540 -27.384 83.076 1.00 50.62 176 PRO A CA 1
ATOM 1315 C C . PRO A 1 176 ? -44.792 -27.053 83.893 1.00 50.62 176 PRO A C 1
ATOM 1317 O O . PRO A 1 176 ? -44.718 -26.491 84.989 1.00 50.62 176 PRO A O 1
ATOM 1320 N N . ARG A 1 177 ? -45.965 -27.453 83.388 1.00 56.19 177 ARG A N 1
ATOM 1321 C CA . ARG A 1 177 ? -47.114 -27.713 84.258 1.00 56.19 177 ARG A CA 1
ATOM 1322 C C . ARG A 1 177 ? -46.802 -29.000 85.019 1.00 56.19 177 ARG A C 1
ATOM 1324 O O . ARG A 1 177 ? -47.096 -30.058 84.491 1.00 56.19 177 ARG A O 1
ATOM 1331 N N . ARG A 1 178 ? -46.189 -28.819 86.196 1.00 50.62 178 ARG A N 1
ATOM 1332 C CA . ARG A 1 178 ? -45.984 -29.767 87.311 1.00 50.62 178 ARG A CA 1
ATOM 1333 C C . ARG A 1 178 ? -45.665 -31.215 86.946 1.00 50.62 178 ARG A C 1
ATOM 1335 O O . ARG A 1 178 ? -46.583 -31.932 86.505 1.00 50.62 178 ARG A O 1
#